Protein AF-A0A3D0ZVM0-F1 (afdb_monomer_lite)

Structure (mmCIF, N/CA/C/O backbone):
data_AF-A0A3D0ZVM0-F1
#
_entry.id   AF-A0A3D0ZVM0-F1
#
loop_
_atom_site.group_PDB
_atom_site.id
_atom_site.type_symbol
_atom_site.label_atom_id
_atom_site.label_alt_id
_atom_site.label_comp_id
_atom_site.label_asym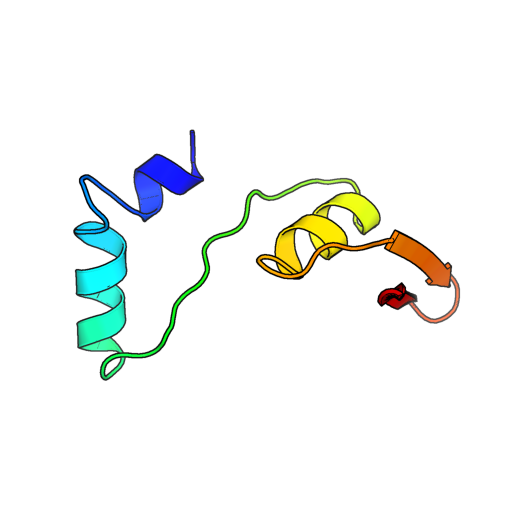_id
_atom_site.label_entity_id
_atom_site.label_seq_id
_atom_site.pdbx_PDB_ins_code
_atom_site.Cartn_x
_atom_site.Cartn_y
_atom_site.Cartn_z
_atom_site.occupancy
_atom_site.B_iso_or_equiv
_atom_site.auth_seq_id
_atom_site.auth_comp_id
_atom_site.auth_asym_id
_atom_site.auth_atom_id
_atom_site.pdbx_PDB_model_num
ATOM 1 N N . ASP A 1 1 ? -5.366 6.847 -14.637 1.00 89.81 1 ASP A N 1
ATOM 2 C CA . ASP A 1 1 ? -4.958 5.880 -13.609 1.00 89.81 1 ASP A CA 1
ATOM 3 C C . ASP A 1 1 ? -3.668 6.373 -12.944 1.00 89.81 1 ASP A C 1
ATOM 5 O O . ASP A 1 1 ? -2.646 6.429 -13.628 1.00 89.81 1 ASP A O 1
ATOM 9 N N . PRO A 1 2 ? -3.725 6.825 -11.677 1.00 94.88 2 PRO A N 1
ATOM 10 C CA . PRO A 1 2 ? -2.561 7.325 -10.945 1.00 94.88 2 PRO A CA 1
ATOM 11 C C . PRO A 1 2 ? -1.526 6.230 -10.653 1.00 94.88 2 PRO A C 1
ATOM 13 O O . PRO A 1 2 ? -0.330 6.500 -10.744 1.00 94.88 2 PRO A O 1
ATOM 16 N N . VAL A 1 3 ? -1.959 4.991 -10.391 1.00 96.81 3 VAL A N 1
ATOM 17 C CA . VAL A 1 3 ? -1.045 3.871 -10.121 1.00 96.81 3 VAL A CA 1
ATOM 18 C C . VAL A 1 3 ? -0.213 3.591 -11.368 1.00 96.81 3 VAL A C 1
ATOM 20 O O . VAL A 1 3 ? 1.016 3.618 -11.311 1.00 96.81 3 VAL A O 1
ATOM 23 N N . GLY A 1 4 ? -0.856 3.451 -12.532 1.00 97.12 4 GLY A N 1
ATOM 24 C CA . GLY A 1 4 ? -0.161 3.271 -13.808 1.00 97.12 4 GLY A CA 1
ATOM 25 C C . GLY A 1 4 ? 0.829 4.395 -14.143 1.00 97.12 4 GLY A C 1
ATOM 26 O O . GLY A 1 4 ? 1.901 4.132 -14.693 1.00 97.12 4 GLY A O 1
ATOM 27 N N . ALA A 1 5 ? 0.526 5.644 -13.771 1.00 97.50 5 ALA A N 1
ATOM 28 C CA . ALA A 1 5 ? 1.438 6.771 -13.965 1.00 97.50 5 ALA A CA 1
ATOM 29 C C . ALA A 1 5 ? 2.707 6.669 -13.094 1.00 97.50 5 ALA A C 1
ATOM 31 O O . ALA A 1 5 ? 3.794 7.020 -13.568 1.00 97.50 5 ALA A O 1
ATOM 32 N N . CYS A 1 6 ? 2.590 6.165 -11.863 1.00 97.62 6 CYS A N 1
ATOM 33 C CA . CYS A 1 6 ? 3.713 5.937 -10.949 1.00 97.62 6 CYS A CA 1
ATOM 34 C C . CYS A 1 6 ? 4.515 4.671 -11.300 1.00 97.62 6 CYS A C 1
ATOM 36 O O . CYS A 1 6 ? 5.740 4.673 -11.208 1.00 97.62 6 CYS A O 1
ATOM 38 N N . VAL A 1 7 ? 3.846 3.613 -11.768 1.00 97.81 7 VAL A N 1
ATOM 39 C CA . VAL A 1 7 ? 4.473 2.343 -12.174 1.00 97.81 7 VAL A CA 1
ATOM 40 C C . VAL A 1 7 ? 5.243 2.506 -13.492 1.00 97.81 7 VAL A C 1
ATOM 42 O O . VAL A 1 7 ? 6.382 2.051 -13.618 1.00 97.81 7 VAL A O 1
ATOM 45 N N . GLY A 1 8 ? 4.665 3.209 -14.471 1.00 97.44 8 GLY A N 1
ATOM 46 C CA . GLY A 1 8 ? 5.225 3.340 -15.817 1.00 97.44 8 GLY A CA 1
ATOM 47 C C . GLY A 1 8 ? 5.085 2.063 -16.657 1.00 97.44 8 GLY A C 1
ATOM 48 O O . GLY A 1 8 ? 4.631 1.020 -16.184 1.00 97.44 8 GLY A O 1
ATOM 49 N N . MET A 1 9 ? 5.467 2.125 -17.938 1.00 97.12 9 MET A N 1
ATOM 50 C CA . MET A 1 9 ? 5.376 0.956 -18.824 1.00 97.12 9 MET A CA 1
ATOM 51 C C . MET A 1 9 ? 6.192 -0.209 -18.258 1.00 97.12 9 MET A C 1
ATOM 53 O O . MET A 1 9 ? 7.408 -0.098 -18.119 1.00 97.12 9 MET A O 1
ATOM 57 N N . ARG A 1 10 ? 5.517 -1.326 -17.953 1.00 95.94 10 ARG A N 1
ATOM 58 C CA . ARG A 1 10 ? 6.127 -2.534 -17.365 1.00 95.94 10 ARG A CA 1
ATOM 59 C C . ARG A 1 10 ? 6.927 -2.262 -16.078 1.00 95.94 10 ARG A C 1
ATOM 61 O O . ARG A 1 10 ? 7.922 -2.932 -15.834 1.00 95.94 10 ARG A O 1
ATOM 68 N N . GLY A 1 11 ? 6.516 -1.281 -15.271 1.00 97.06 11 GLY A N 1
ATOM 69 C CA . GLY A 1 11 ? 7.177 -0.983 -13.995 1.00 97.06 11 GLY A CA 1
ATOM 70 C C . GLY A 1 11 ? 8.436 -0.125 -14.100 1.00 97.06 11 GLY A C 1
ATOM 71 O O . GLY A 1 11 ? 9.140 0.031 -13.108 1.00 97.06 11 GLY A O 1
ATOM 72 N N . SER A 1 12 ? 8.733 0.445 -15.272 1.00 98.19 12 SER A N 1
ATOM 73 C CA . SER A 1 12 ? 9.994 1.156 -15.511 1.00 98.19 12 SER A CA 1
ATOM 74 C C . SER A 1 12 ? 10.274 2.306 -14.541 1.00 98.19 12 SER A C 1
ATOM 76 O O . SER A 1 12 ? 11.431 2.559 -14.216 1.00 98.19 12 SER A O 1
ATOM 78 N N . ARG A 1 13 ? 9.236 3.005 -14.068 1.00 98.25 13 ARG A N 1
ATOM 79 C CA . ARG A 1 13 ? 9.394 4.145 -13.155 1.00 98.25 13 ARG A CA 1
ATOM 80 C C . ARG A 1 13 ? 9.603 3.684 -11.717 1.00 98.25 13 ARG A C 1
ATOM 82 O O . ARG A 1 13 ? 10.561 4.117 -11.087 1.00 98.25 13 ARG A O 1
ATOM 89 N N . VAL A 1 14 ? 8.764 2.772 -11.224 1.00 97.94 14 VAL A N 1
ATOM 90 C CA . VAL A 1 14 ? 8.895 2.246 -9.853 1.00 97.94 14 VAL A CA 1
ATOM 91 C C . VAL A 1 14 ? 10.190 1.448 -9.670 1.00 97.94 14 VAL A C 1
ATOM 93 O O . VAL A 1 14 ? 10.832 1.565 -8.633 1.00 97.94 14 VAL A O 1
ATOM 96 N N . GLN A 1 15 ? 10.645 0.721 -10.698 1.00 98.12 15 GLN A N 1
ATOM 97 C CA . GLN A 1 15 ? 11.933 0.020 -10.665 1.00 98.12 15 GLN A CA 1
ATOM 98 C C . GLN A 1 15 ? 13.118 0.984 -10.569 1.00 98.12 15 GLN A C 1
ATOM 100 O O . GLN A 1 15 ? 14.063 0.705 -9.840 1.00 98.12 15 GLN A O 1
ATOM 105 N N . ALA A 1 16 ? 13.076 2.129 -11.259 1.00 98.19 16 ALA A N 1
ATOM 106 C CA . ALA A 1 16 ? 14.138 3.129 -11.157 1.00 98.19 16 ALA A CA 1
ATOM 107 C C . ALA A 1 16 ? 14.274 3.671 -9.723 1.00 98.19 16 ALA A C 1
ATOM 109 O O . ALA A 1 16 ? 15.389 3.794 -9.225 1.00 98.19 16 ALA A O 1
ATOM 110 N N . VAL A 1 17 ? 13.148 3.931 -9.047 1.00 98.19 17 VAL A N 1
ATOM 111 C CA . VAL A 1 17 ? 13.134 4.369 -7.641 1.00 98.19 17 VAL A CA 1
ATOM 112 C C . VAL A 1 17 ? 13.580 3.244 -6.704 1.00 98.19 17 VAL A C 1
ATOM 114 O O . VAL A 1 17 ? 14.429 3.467 -5.851 1.00 98.19 17 VAL A O 1
ATOM 117 N N . SER A 1 18 ? 13.067 2.025 -6.893 1.00 98.38 18 SER A N 1
ATOM 1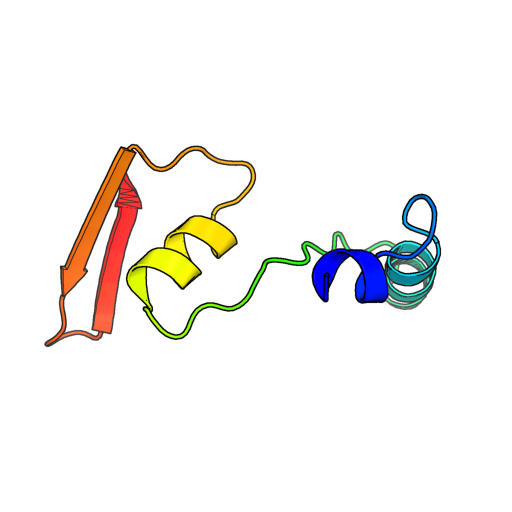18 C CA . SER A 1 18 ? 13.467 0.842 -6.118 1.00 98.38 18 SER A CA 1
ATOM 119 C C . SER A 1 18 ? 14.980 0.614 -6.171 1.00 98.38 18 SER A C 1
ATOM 121 O O . SER A 1 18 ? 15.601 0.387 -5.136 1.00 98.38 18 SER A O 1
ATOM 123 N N . ASN A 1 19 ? 15.595 0.752 -7.349 1.00 98.19 19 ASN A N 1
ATOM 124 C CA . ASN A 1 19 ? 17.041 0.604 -7.519 1.00 98.19 19 ASN A CA 1
ATOM 125 C C . ASN A 1 19 ? 17.838 1.657 -6.730 1.00 98.19 19 ASN A C 1
ATOM 127 O O . ASN A 1 19 ? 18.855 1.312 -6.132 1.00 98.19 19 ASN A O 1
ATOM 131 N N . GLU A 1 20 ? 17.372 2.910 -6.695 1.00 98.44 20 GLU A N 1
ATOM 132 C CA . GLU A 1 20 ? 17.986 3.982 -5.892 1.00 98.44 20 GLU A CA 1
ATOM 133 C C . GLU A 1 20 ? 17.876 3.693 -4.386 1.00 98.44 20 GLU A C 1
ATOM 135 O O . GLU A 1 20 ? 18.784 3.993 -3.616 1.00 98.44 20 GLU A O 1
ATOM 140 N N . LEU A 1 21 ? 16.796 3.025 -3.974 1.00 98.25 21 LEU A N 1
ATOM 141 C CA . LEU A 1 21 ? 16.557 2.578 -2.600 1.00 98.25 21 LEU A CA 1
ATOM 142 C C . LEU A 1 21 ? 17.150 1.188 -2.303 1.00 98.25 21 LEU A C 1
ATOM 144 O O . LEU A 1 21 ? 16.741 0.513 -1.363 1.00 98.25 21 LEU A O 1
ATOM 148 N N . GLY A 1 22 ? 18.120 0.725 -3.097 1.00 97.50 22 GLY A N 1
ATOM 149 C CA . GLY A 1 22 ? 18.810 -0.540 -2.835 1.00 97.50 22 GLY A CA 1
ATOM 150 C C . GLY A 1 22 ? 17.969 -1.789 -3.117 1.00 97.50 22 GLY A C 1
ATOM 151 O O . GLY A 1 22 ? 18.148 -2.813 -2.461 1.00 97.50 22 GLY A O 1
ATOM 152 N N . ASN A 1 23 ? 17.099 -1.728 -4.126 1.00 96.69 23 ASN A N 1
ATOM 153 C CA . ASN A 1 23 ? 16.118 -2.758 -4.492 1.00 96.69 23 ASN A CA 1
ATOM 154 C C . ASN A 1 23 ? 15.032 -2.980 -3.428 1.00 96.69 23 ASN A C 1
ATOM 156 O O . ASN A 1 23 ? 14.551 -4.103 -3.242 1.00 96.69 23 ASN A O 1
ATOM 160 N N . GLU A 1 24 ? 14.635 -1.917 -2.728 1.00 98.06 24 GLU A N 1
ATOM 161 C CA . GLU A 1 24 ? 13.482 -1.955 -1.830 1.00 98.06 24 GLU A CA 1
ATOM 162 C C . GLU A 1 24 ? 12.209 -2.346 -2.597 1.00 98.06 24 GLU A C 1
ATOM 164 O O . GLU A 1 24 ? 11.983 -1.906 -3.730 1.00 98.06 24 GLU A O 1
ATOM 169 N N . ARG A 1 25 ? 11.363 -3.191 -1.998 1.00 95.50 25 ARG A N 1
ATOM 170 C CA . ARG A 1 25 ? 10.061 -3.541 -2.580 1.00 95.50 25 ARG A CA 1
ATOM 171 C C . ARG A 1 25 ? 9.076 -2.411 -2.312 1.00 95.50 25 ARG A C 1
ATOM 173 O O . ARG A 1 25 ? 8.812 -2.098 -1.159 1.00 95.50 25 ARG A O 1
ATOM 180 N N . ILE A 1 26 ? 8.545 -1.830 -3.383 1.00 96.44 26 ILE A N 1
ATOM 181 C CA . ILE A 1 26 ? 7.627 -0.693 -3.324 1.00 96.44 26 ILE A CA 1
ATOM 182 C C . ILE A 1 26 ? 6.277 -1.129 -3.880 1.00 96.44 26 ILE A C 1
ATOM 184 O O . ILE A 1 26 ? 6.175 -1.446 -5.067 1.00 96.44 26 ILE A O 1
ATOM 188 N N . ASP A 1 27 ? 5.252 -1.065 -3.037 1.00 96.38 27 ASP A N 1
ATOM 189 C CA . ASP A 1 27 ? 3.864 -1.271 -3.431 1.00 96.38 27 ASP A CA 1
ATOM 190 C C . ASP A 1 27 ? 3.165 0.086 -3.596 1.00 96.38 27 ASP A C 1
ATOM 192 O O . ASP A 1 27 ? 3.302 0.991 -2.772 1.00 96.38 27 ASP A O 1
ATOM 196 N N . ILE A 1 28 ? 2.439 0.250 -4.704 1.00 96.19 28 ILE A N 1
ATOM 197 C CA . ILE A 1 28 ? 1.696 1.473 -5.025 1.00 96.19 28 ILE A CA 1
ATOM 198 C C . ILE A 1 28 ? 0.216 1.119 -5.025 1.00 96.19 28 ILE A C 1
ATOM 200 O O . ILE A 1 28 ? -0.241 0.360 -5.880 1.00 96.19 28 ILE A O 1
ATOM 204 N N . VAL A 1 29 ? -0.528 1.701 -4.092 1.00 96.38 29 VAL A N 1
ATOM 205 C CA . VAL A 1 29 ? -1.952 1.417 -3.898 1.00 96.38 29 VAL A CA 1
ATOM 206 C C . VAL A 1 29 ? -2.806 2.631 -4.267 1.00 96.38 29 VAL A C 1
ATOM 208 O O . VAL A 1 29 ? -2.354 3.772 -4.120 1.00 96.38 29 VAL A O 1
ATOM 211 N N . PRO A 1 30 ? -4.029 2.428 -4.783 1.00 95.75 30 PRO A N 1
ATOM 212 C CA . PRO A 1 30 ? -4.950 3.528 -5.020 1.00 95.75 30 PRO A CA 1
ATOM 213 C C . PRO A 1 30 ? -5.380 4.155 -3.689 1.00 95.75 30 PRO A C 1
ATOM 215 O O . PRO A 1 30 ? -5.792 3.457 -2.761 1.00 95.75 30 PRO A O 1
ATOM 218 N N . TRP A 1 31 ? -5.289 5.482 -3.616 1.00 96.50 31 TRP A N 1
ATOM 219 C CA . TRP A 1 31 ? -5.838 6.251 -2.503 1.00 96.50 31 TRP A CA 1
ATOM 220 C C . TRP A 1 31 ? -7.368 6.207 -2.520 1.00 96.50 31 TRP A C 1
ATOM 222 O O . TRP A 1 31 ? -7.972 6.219 -3.595 1.00 96.50 31 TRP A O 1
ATOM 232 N N . ASP A 1 32 ? -7.968 6.220 -1.335 1.00 96.44 32 ASP A N 1
ATOM 233 C CA . ASP A 1 32 ? -9.400 6.402 -1.136 1.00 96.44 32 ASP A CA 1
ATOM 234 C C . ASP A 1 32 ? -9.627 7.267 0.112 1.00 96.44 32 ASP A C 1
ATOM 236 O O . ASP A 1 32 ? -8.893 7.146 1.093 1.00 96.44 32 ASP A O 1
ATOM 240 N N . ASP A 1 33 ? -10.626 8.149 0.071 1.00 96.44 33 ASP A N 1
ATOM 241 C CA . ASP A 1 33 ? -10.976 9.004 1.210 1.00 96.44 33 ASP A CA 1
ATOM 242 C C . ASP A 1 33 ? -11.736 8.223 2.295 1.00 96.44 33 ASP A C 1
ATOM 244 O O . ASP A 1 33 ? -11.764 8.624 3.461 1.00 96.44 33 ASP A O 1
ATOM 248 N N . ASN A 1 34 ? -12.339 7.085 1.938 1.00 93.62 34 ASN A N 1
ATOM 249 C CA . ASN A 1 34 ? -12.850 6.132 2.905 1.00 93.62 34 ASN A CA 1
ATOM 250 C C . ASN A 1 34 ? -11.688 5.309 3.475 1.00 93.62 34 ASN A C 1
ATOM 252 O O . ASN A 1 34 ? -11.109 4.460 2.796 1.00 93.62 34 ASN A O 1
ATOM 256 N N . VAL A 1 35 ? -11.396 5.514 4.760 1.00 91.75 35 VAL A N 1
ATOM 257 C CA . VAL A 1 35 ? -10.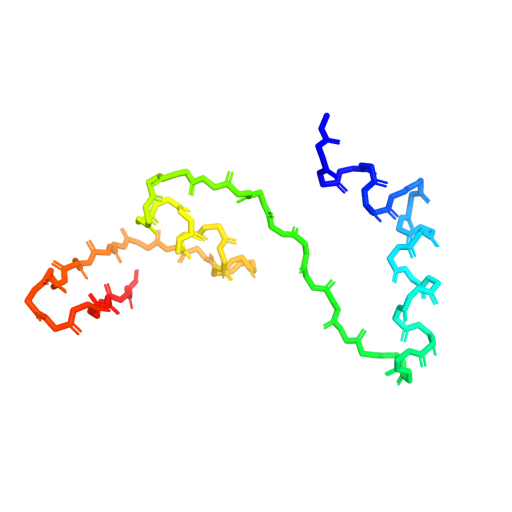265 4.873 5.447 1.00 91.75 35 VAL A CA 1
ATOM 258 C C . VAL A 1 35 ? -10.357 3.342 5.424 1.00 91.75 35 VAL A C 1
ATOM 260 O O . VAL A 1 35 ? -9.330 2.682 5.293 1.00 91.75 35 VAL A O 1
ATOM 263 N N . ALA A 1 36 ? -11.559 2.756 5.479 1.00 91.81 36 ALA A N 1
ATOM 264 C CA . ALA A 1 36 ? -11.712 1.305 5.367 1.00 91.81 36 ALA A CA 1
ATOM 265 C C . ALA A 1 36 ? -11.336 0.806 3.963 1.00 91.81 36 ALA A C 1
ATOM 267 O O . ALA A 1 36 ? -10.633 -0.193 3.834 1.00 91.81 36 ALA A O 1
ATOM 268 N N . GLN A 1 37 ? -11.735 1.521 2.905 1.00 93.94 37 GLN A N 1
ATOM 269 C CA . GLN A 1 37 ? -11.352 1.164 1.536 1.00 93.94 37 GLN A CA 1
ATOM 270 C C . GLN A 1 37 ? -9.849 1.354 1.305 1.00 93.94 37 GLN A C 1
ATOM 272 O O . GLN A 1 37 ? -9.209 0.511 0.676 1.00 93.94 37 GLN A O 1
ATOM 277 N N . LEU A 1 38 ? -9.269 2.4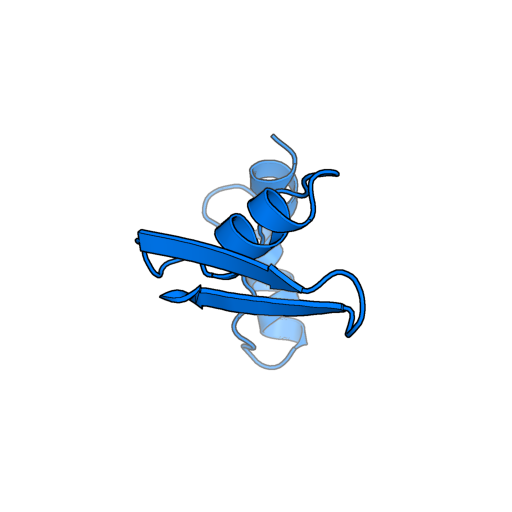23 1.854 1.00 94.69 38 LEU A N 1
ATOM 278 C CA . LEU A 1 38 ? -7.829 2.652 1.830 1.00 94.69 38 LEU A CA 1
ATOM 279 C C . LEU A 1 38 ? -7.064 1.517 2.528 1.00 94.69 38 LEU A C 1
ATOM 281 O O . LEU A 1 38 ? -6.067 1.041 1.988 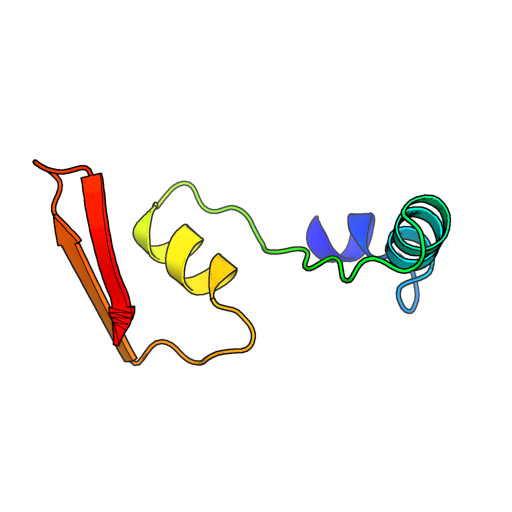1.00 94.69 38 LEU A O 1
ATOM 285 N N . ALA A 1 39 ? -7.543 1.053 3.686 1.00 93.56 39 ALA A N 1
ATOM 286 C CA . ALA A 1 39 ? -6.955 -0.076 4.401 1.00 93.56 39 ALA A CA 1
ATOM 287 C C . ALA A 1 39 ? -7.023 -1.372 3.578 1.00 93.56 39 ALA A C 1
ATOM 289 O O . ALA A 1 39 ? -6.019 -2.071 3.470 1.00 93.56 39 ALA A O 1
ATOM 290 N N . ILE A 1 40 ? -8.154 -1.657 2.917 1.00 94.06 40 ILE A N 1
ATOM 291 C CA . ILE A 1 40 ? -8.274 -2.801 1.992 1.00 94.06 40 ILE A CA 1
ATOM 292 C C . ILE A 1 40 ? -7.240 -2.695 0.868 1.00 94.06 40 ILE A C 1
ATOM 294 O O . ILE A 1 40 ? -6.528 -3.658 0.591 1.00 94.06 40 ILE A O 1
ATOM 298 N N . ASN A 1 41 ? -7.123 -1.521 0.242 1.00 95.31 41 ASN A N 1
ATOM 299 C CA . ASN A 1 41 ? -6.166 -1.299 -0.840 1.00 95.31 41 ASN A CA 1
ATOM 300 C C . ASN A 1 41 ? -4.719 -1.507 -0.360 1.00 95.31 41 ASN A C 1
ATOM 302 O O . ASN A 1 41 ? -3.914 -2.083 -1.088 1.00 95.31 41 ASN A O 1
ATOM 306 N N . ALA A 1 42 ? -4.400 -1.072 0.864 1.00 95.25 42 ALA A N 1
ATOM 307 C CA . ALA A 1 42 ? -3.083 -1.213 1.483 1.00 95.25 42 ALA A CA 1
ATOM 308 C C . ALA A 1 42 ? -2.709 -2.664 1.835 1.00 95.25 42 ALA A C 1
ATOM 310 O O . ALA A 1 42 ? -1.525 -2.973 1.926 1.00 95.25 42 ALA A O 1
ATOM 311 N N . MET A 1 43 ? -3.691 -3.555 2.003 1.00 95.25 43 MET A N 1
ATOM 312 C CA . MET A 1 43 ? -3.458 -4.975 2.291 1.00 95.25 43 MET A CA 1
ATOM 313 C C . MET A 1 43 ? -3.131 -5.808 1.047 1.00 95.25 43 MET A C 1
ATOM 315 O O . MET A 1 43 ? -2.792 -6.986 1.174 1.00 95.25 43 MET A O 1
ATOM 319 N N . ALA A 1 44 ? -3.196 -5.224 -0.153 1.00 93.00 44 ALA A N 1
ATOM 320 C CA . ALA A 1 44 ? -2.811 -5.911 -1.377 1.00 93.00 44 ALA A CA 1
ATOM 321 C C . ALA A 1 44 ? -1.388 -6.506 -1.256 1.00 93.00 44 ALA A C 1
ATOM 323 O O . ALA A 1 44 ? -0.482 -5.842 -0.756 1.00 93.00 44 ALA A O 1
ATOM 324 N N . PRO A 1 45 ? -1.154 -7.748 -1.719 1.00 92.69 45 PRO A N 1
ATOM 325 C CA . PRO A 1 45 ? -2.048 -8.594 -2.511 1.00 92.69 45 PRO A CA 1
ATOM 326 C C . PRO A 1 45 ? -2.966 -9.510 -1.683 1.00 92.69 45 PRO A C 1
ATOM 328 O O . PRO A 1 45 ? -3.607 -10.384 -2.264 1.00 92.69 45 PRO A O 1
ATOM 331 N N . ALA A 1 46 ? -2.995 -9.383 -0.354 1.00 93.81 46 ALA A N 1
ATOM 332 C CA . ALA A 1 46 ? -3.860 -10.207 0.481 1.00 93.81 46 ALA A CA 1
ATOM 333 C C . ALA A 1 46 ? -5.340 -9.863 0.244 1.00 93.81 46 ALA A C 1
ATOM 335 O O . ALA A 1 46 ? -5.707 -8.700 0.079 1.00 93.81 46 ALA A O 1
ATOM 336 N N . GLU A 1 47 ? -6.190 -10.889 0.234 1.00 89.38 47 GLU A N 1
ATOM 337 C CA . GLU A 1 47 ? -7.639 -10.719 0.149 1.00 89.38 47 GLU A CA 1
ATOM 338 C C . GLU A 1 47 ? -8.205 -10.486 1.549 1.00 89.38 47 GLU A C 1
ATOM 340 O O . GLU A 1 47 ? -7.992 -11.293 2.452 1.00 89.38 47 GLU A O 1
ATOM 345 N N . VAL A 1 48 ? -8.921 -9.377 1.720 1.00 92.12 48 VAL A N 1
ATOM 346 C CA . VAL A 1 48 ? -9.569 -9.018 2.984 1.00 92.12 48 VAL A CA 1
ATOM 347 C C . VAL A 1 48 ? -10.985 -9.583 3.001 1.00 92.12 48 VAL A C 1
ATOM 349 O 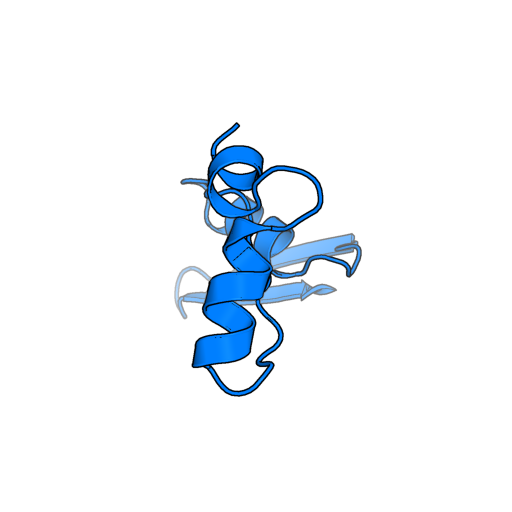O . VAL A 1 48 ? -11.773 -9.305 2.095 1.00 92.12 48 VAL A O 1
ATOM 352 N N . VAL A 1 49 ? -11.323 -10.357 4.032 1.00 92.75 49 VAL A N 1
ATOM 353 C CA . VAL A 1 49 ? -12.654 -10.952 4.209 1.00 92.75 49 VAL A CA 1
ATOM 354 C C . VAL A 1 49 ? -13.564 -10.001 4.982 1.00 92.75 49 VAL A C 1
ATOM 356 O O . VAL A 1 49 ? -14.740 -9.856 4.643 1.00 92.75 49 VAL A O 1
ATOM 359 N N . SER A 1 50 ? -13.037 -9.335 6.013 1.00 92.19 50 SER A N 1
ATOM 360 C CA . SER A 1 50 ? -13.791 -8.355 6.800 1.00 92.19 50 SER A CA 1
ATOM 361 C C . SER A 1 50 ? -12.896 -7.322 7.483 1.00 92.19 50 SER A C 1
ATOM 363 O O . SER A 1 50 ? -11.745 -7.604 7.808 1.00 92.19 50 SER A O 1
ATOM 365 N N . ILE A 1 51 ? -13.457 -6.134 7.727 1.00 91.88 51 ILE A N 1
ATOM 366 C CA . ILE A 1 51 ? -12.831 -5.067 8.513 1.00 91.88 51 ILE A CA 1
ATOM 367 C C . ILE A 1 51 ? -13.801 -4.604 9.592 1.00 91.88 51 ILE A C 1
ATOM 369 O O . ILE A 1 51 ? -14.972 -4.342 9.309 1.00 91.88 51 ILE A O 1
ATOM 373 N N . VAL A 1 52 ? -13.287 -4.454 10.809 1.00 93.56 52 VAL A N 1
ATOM 374 C CA . VAL A 1 52 ? -13.957 -3.754 11.906 1.00 93.56 52 VAL A CA 1
ATOM 375 C C . VAL A 1 52 ? -13.131 -2.521 12.246 1.00 93.56 52 VAL A C 1
ATOM 377 O O . VAL A 1 52 ? -11.930 -2.626 12.476 1.00 93.56 52 VAL A O 1
ATOM 380 N N . VAL A 1 53 ? -13.770 -1.352 12.247 1.00 91.81 53 VAL A N 1
ATOM 381 C CA . VAL A 1 53 ? -13.126 -0.073 12.566 1.00 91.81 53 VAL A CA 1
ATOM 382 C C . VAL A 1 53 ? -13.533 0.346 13.969 1.00 91.81 53 VAL A C 1
ATOM 384 O O . VAL A 1 53 ? -14.724 0.429 14.268 1.00 91.81 53 VAL A O 1
ATOM 387 N N . ASP A 1 54 ? -12.544 0.637 14.805 1.00 93.31 54 ASP A N 1
ATOM 388 C CA . ASP A 1 54 ? -12.738 1.278 16.097 1.00 93.31 54 ASP A CA 1
ATOM 389 C C . ASP A 1 54 ? -12.370 2.762 15.975 1.00 93.31 54 ASP A C 1
ATOM 391 O O . ASP A 1 54 ? -11.198 3.140 15.909 1.00 93.31 54 ASP A O 1
ATOM 395 N N . GLU A 1 55 ? -13.394 3.614 15.920 1.00 89.06 55 GLU A N 1
ATOM 396 C CA . GLU A 1 55 ? -13.237 5.066 15.792 1.00 89.06 55 GLU A CA 1
ATOM 397 C C . GLU A 1 55 ? -12.727 5.736 17.076 1.00 89.06 55 GLU A C 1
ATOM 399 O O . GLU A 1 55 ? -12.157 6.824 17.004 1.00 89.06 55 GLU A O 1
ATOM 404 N N . GLU A 1 56 ? -12.906 5.113 18.246 1.00 93.31 56 GLU A N 1
ATOM 405 C CA . GLU A 1 56 ? -12.453 5.676 19.522 1.00 93.31 56 GLU A CA 1
ATOM 406 C C . GLU A 1 56 ? -10.935 5.536 19.663 1.00 93.31 56 GLU A C 1
ATOM 408 O O . GLU A 1 56 ? -10.252 6.473 20.085 1.00 93.31 56 GLU A O 1
ATOM 413 N N . THR A 1 57 ? -10.395 4.381 19.265 1.00 94.69 57 THR A N 1
ATOM 414 C CA . THR A 1 57 ? -8.949 4.113 19.312 1.00 94.69 57 THR A CA 1
ATOM 415 C C . THR A 1 57 ? -8.225 4.429 18.004 1.00 94.69 57 THR A C 1
ATOM 417 O O . THR A 1 57 ? -6.995 4.511 17.993 1.00 94.69 57 THR A O 1
ATOM 420 N N . GLY A 1 58 ? -8.959 4.625 16.905 1.00 89.44 58 GLY A N 1
ATOM 421 C CA . GLY A 1 58 ? -8.390 4.794 15.568 1.00 89.44 58 GLY A CA 1
ATOM 422 C C . GLY A 1 58 ? -7.727 3.520 15.038 1.00 89.44 58 GLY A C 1
ATOM 423 O O . GLY A 1 58 ? -6.751 3.609 14.292 1.00 89.44 58 GLY A O 1
ATOM 424 N N . SER A 1 59 ? -8.210 2.346 15.453 1.00 93.12 59 SER A N 1
ATOM 425 C CA . SER A 1 59 ? -7.650 1.046 15.073 1.00 93.12 59 SER A CA 1
ATOM 426 C C . SER A 1 59 ? -8.578 0.269 14.138 1.00 93.12 59 SER A C 1
ATOM 428 O O . SER A 1 59 ? -9.761 0.584 13.992 1.00 93.12 59 SER A O 1
ATOM 430 N N . MET A 1 60 ? -8.016 -0.722 13.443 1.00 94.06 60 MET A N 1
ATOM 431 C CA . MET A 1 60 ? -8.759 -1.592 12.536 1.00 94.06 60 MET A CA 1
ATOM 432 C C . MET A 1 60 ? -8.355 -3.044 12.745 1.00 94.06 60 MET A C 1
ATOM 434 O O . MET A 1 60 ? -7.172 -3.375 12.658 1.00 94.06 60 MET A O 1
ATOM 438 N N . ASP A 1 61 ? -9.352 -3.899 12.945 1.00 93.44 61 ASP A N 1
ATOM 439 C CA . ASP A 1 61 ? -9.187 -5.346 12.920 1.00 93.44 61 ASP A CA 1
ATOM 440 C C . ASP A 1 61 ? -9.510 -5.852 11.513 1.00 93.44 61 ASP A C 1
ATOM 442 O O . ASP A 1 61 ? -10.592 -5.594 10.977 1.00 93.44 61 ASP A O 1
ATOM 446 N N . ILE A 1 62 ? -8.555 -6.562 10.912 1.00 90.88 62 ILE A N 1
ATOM 447 C CA . ILE A 1 62 ? -8.637 -7.080 9.544 1.00 90.88 62 ILE A CA 1
ATOM 448 C C . ILE A 1 62 ? -8.545 -8.607 9.603 1.00 90.88 62 ILE A C 1
ATOM 450 O O . ILE A 1 62 ? -7.599 -9.142 10.187 1.00 90.88 62 ILE A O 1
ATOM 454 N N . ALA A 1 63 ? -9.518 -9.292 8.998 1.00 86.44 63 ALA A N 1
ATOM 455 C CA . ALA A 1 63 ? -9.579 -10.753 8.892 1.00 86.44 63 ALA A CA 1
ATOM 456 C C . ALA A 1 63 ? -9.770 -11.212 7.445 1.00 86.44 63 ALA A C 1
ATOM 458 O O . ALA A 1 63 ? -10.422 -10.470 6.669 1.00 86.44 63 ALA A O 1
#

Radius of gyration: 14.68 Å; chains: 1; bounding box: 33×20×38 Å

Foldseek 3Di:
DVQCVCQDDVRVNVCVVCVVVVNDDDDDFDDDPPVVVRVCRVPPPDHWPDWDADPVVRDIDTD

Secondary structure (DSSP, 8-state):
-HHHHHH-GGGHHHHHHHHHTTS---------SSHHHHHHHHTTTSPP--EEEETTTTEEEE-

pLDDT: mean 94.92, std 2.79, range [86.44, 98.44]

Sequence (63 aa):
DPVGACVGMRGSRVQAVSNELGNERIDIVPWDDNVAQLAINAMAPAEVVSIVVDEETGSMDIA